Protein AF-A0A5T0SGT0-F1 (afdb_monomer)

Mean predicted aligned error: 4.76 Å

Nearest PDB structures (foldseek):
  5nxk-assembly2_B  TM=2.686E-01  e=5.877E+00  Limosilactobacillus reuteri subsp. suis

Structure (mmCIF, N/CA/C/O backbone):
data_AF-A0A5T0SGT0-F1
#
_entry.id   AF-A0A5T0SGT0-F1
#
loop_
_atom_site.group_PDB
_atom_site.id
_atom_site.type_symbol
_atom_site.label_atom_id
_atom_site.label_alt_id
_atom_site.label_comp_id
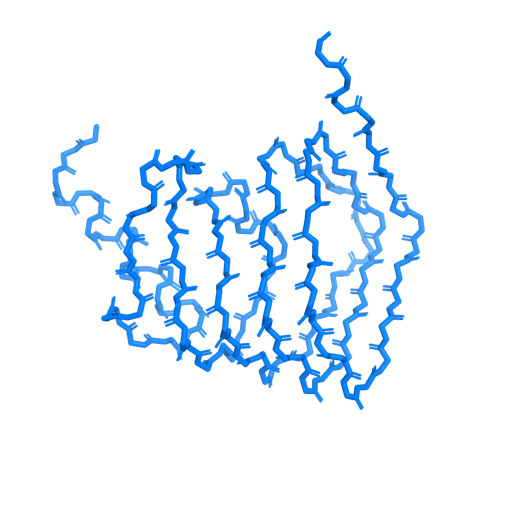_atom_site.label_asym_id
_atom_site.label_entity_id
_atom_site.label_seq_id
_atom_site.pdbx_PDB_ins_code
_atom_site.Cartn_x
_atom_site.Cartn_y
_atom_site.Cartn_z
_atom_site.occupancy
_atom_site.B_iso_or_equiv
_atom_site.auth_seq_id
_atom_site.auth_comp_id
_atom_site.auth_asym_id
_atom_site.auth_atom_id
_atom_site.pdbx_PDB_model_num
ATOM 1 N N . MET A 1 1 ? 15.765 -4.487 19.679 1.00 52.91 1 MET A N 1
ATOM 2 C CA . MET A 1 1 ? 14.901 -3.294 19.800 1.00 52.91 1 MET A CA 1
ATOM 3 C C . MET A 1 1 ? 14.180 -3.381 21.127 1.00 52.91 1 MET A C 1
ATOM 5 O O . MET A 1 1 ? 13.681 -4.451 21.449 1.00 52.91 1 MET A O 1
ATOM 9 N N . THR A 1 2 ? 14.197 -2.313 21.916 1.00 55.53 2 THR A N 1
ATOM 10 C CA . THR A 1 2 ? 13.425 -2.232 23.166 1.00 55.53 2 THR A CA 1
ATOM 11 C C . THR A 1 2 ? 11.953 -1.928 22.857 1.00 55.53 2 THR A C 1
ATOM 13 O O . THR A 1 2 ? 11.647 -1.401 21.787 1.00 55.53 2 THR A O 1
ATOM 16 N N . ASN A 1 3 ? 11.033 -2.230 23.780 1.00 63.59 3 ASN A N 1
ATOM 17 C CA . ASN A 1 3 ? 9.594 -1.971 23.587 1.00 63.59 3 ASN A CA 1
ATOM 18 C C . ASN A 1 3 ? 9.287 -0.490 23.290 1.00 63.59 3 ASN A C 1
ATOM 20 O O . ASN A 1 3 ? 8.391 -0.193 22.507 1.00 63.59 3 ASN A O 1
ATOM 24 N N . THR A 1 4 ? 10.070 0.438 23.844 1.00 66.56 4 THR A N 1
ATOM 25 C CA . THR A 1 4 ? 9.947 1.882 23.586 1.00 66.56 4 THR A CA 1
ATOM 26 C C . THR A 1 4 ? 10.247 2.238 22.127 1.00 66.56 4 THR A C 1
ATOM 28 O O . THR A 1 4 ? 9.457 2.924 21.492 1.00 66.56 4 THR A O 1
ATOM 31 N N . GLN A 1 5 ? 11.317 1.680 21.547 1.00 69.44 5 GLN A N 1
ATOM 32 C CA . GLN A 1 5 ? 11.704 1.942 20.151 1.00 69.44 5 GLN A CA 1
ATOM 33 C C . GLN A 1 5 ? 10.665 1.439 19.137 1.00 69.44 5 GLN A C 1
ATOM 35 O O . GLN A 1 5 ? 10.536 1.993 18.048 1.00 69.44 5 GLN A O 1
ATOM 40 N N . ILE A 1 6 ? 9.938 0.370 19.475 1.00 73.94 6 ILE A N 1
ATOM 41 C CA . ILE A 1 6 ? 8.864 -0.172 18.632 1.00 73.94 6 ILE A CA 1
ATOM 42 C C . ILE A 1 6 ? 7.651 0.764 18.657 1.00 73.94 6 ILE A C 1
ATOM 44 O O . ILE A 1 6 ? 7.071 1.037 17.607 1.00 73.94 6 ILE A O 1
ATOM 48 N N . ASN A 1 7 ? 7.303 1.293 19.831 1.00 80.38 7 ASN A N 1
ATOM 49 C CA . ASN A 1 7 ? 6.185 2.221 19.981 1.00 80.38 7 ASN A CA 1
ATOM 50 C C . ASN A 1 7 ? 6.431 3.546 19.245 1.00 80.38 7 ASN A C 1
ATOM 52 O O . ASN A 1 7 ? 5.521 4.038 18.580 1.00 80.38 7 ASN A O 1
ATOM 56 N N . ASP A 1 8 ? 7.658 4.072 19.286 1.00 85.25 8 ASP A N 1
ATOM 57 C CA . ASP A 1 8 ? 8.017 5.306 18.576 1.00 85.25 8 ASP A CA 1
ATOM 58 C C . ASP A 1 8 ? 7.901 5.138 17.053 1.00 85.25 8 ASP A C 1
ATOM 60 O O . ASP A 1 8 ? 7.305 5.975 16.378 1.00 85.25 8 ASP A O 1
ATOM 64 N N . LYS A 1 9 ? 8.368 4.003 16.513 1.00 86.62 9 LYS A N 1
ATOM 65 C CA . LYS A 1 9 ? 8.229 3.678 15.083 1.00 86.62 9 LYS A CA 1
ATOM 66 C C . LYS A 1 9 ? 6.779 3.491 14.645 1.00 86.62 9 LYS A C 1
ATOM 68 O O . LYS A 1 9 ? 6.415 3.879 13.539 1.00 86.62 9 LYS A O 1
ATOM 73 N N . ILE A 1 10 ? 5.943 2.887 15.490 1.00 88.69 10 ILE A N 1
ATOM 74 C CA . ILE A 1 10 ? 4.507 2.746 15.208 1.00 88.69 10 ILE A CA 1
ATOM 75 C C . ILE A 1 10 ? 3.835 4.119 15.177 1.00 88.69 10 ILE A C 1
ATOM 77 O O . ILE A 1 10 ? 3.005 4.367 14.303 1.00 88.69 10 ILE A O 1
ATOM 81 N N . LEU A 1 11 ? 4.198 5.013 16.098 1.00 91.81 11 LEU A N 1
ATOM 82 C CA . LEU A 1 11 ? 3.666 6.370 16.133 1.00 91.81 11 LEU A CA 1
ATOM 83 C C . LEU A 1 11 ? 4.103 7.177 14.903 1.00 91.81 11 LEU A C 1
ATOM 85 O O . LEU A 1 11 ? 3.273 7.838 14.283 1.00 91.81 11 LEU A O 1
ATOM 89 N N . 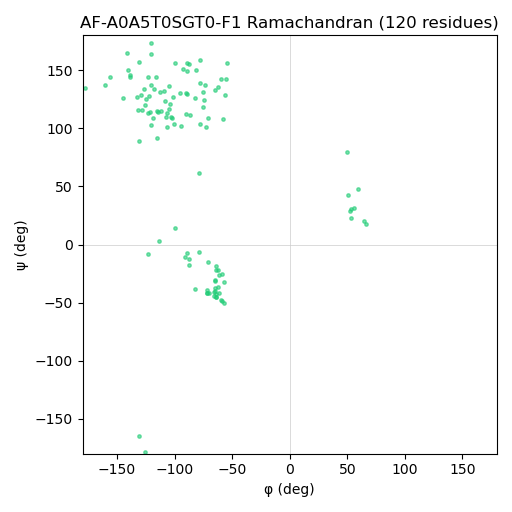GLU A 1 12 ? 5.377 7.086 14.520 1.00 93.06 12 GLU A N 1
ATOM 90 C CA . GLU A 1 12 ? 5.915 7.697 13.300 1.00 93.06 12 GLU A CA 1
ATOM 91 C C . GLU A 1 12 ? 5.163 7.216 12.052 1.00 93.06 12 GLU A C 1
ATOM 93 O O . GLU A 1 12 ? 4.657 8.032 11.278 1.00 93.06 12 GLU A O 1
ATOM 98 N N . LEU A 1 13 ? 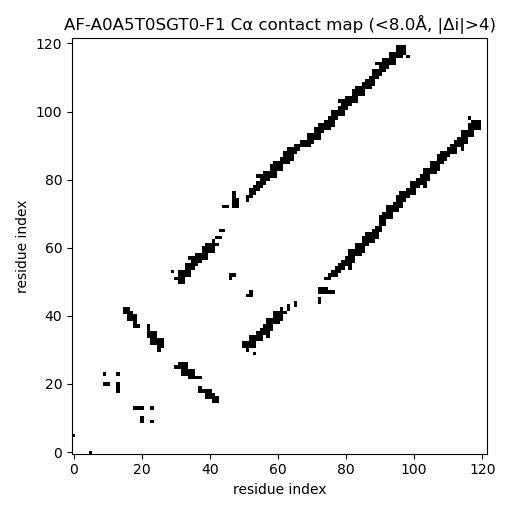5.003 5.898 11.903 1.00 95.06 13 LEU A N 1
ATOM 99 C CA . LEU A 1 13 ? 4.255 5.292 10.804 1.00 95.06 13 LEU A CA 1
ATOM 100 C C . LEU A 1 13 ? 2.790 5.751 10.786 1.00 95.06 13 LEU A C 1
ATOM 102 O O . LEU A 1 13 ? 2.274 6.134 9.735 1.00 95.06 13 LEU A O 1
ATOM 106 N N . ALA A 1 14 ? 2.109 5.727 11.935 1.00 94.88 14 ALA A N 1
ATOM 107 C CA . ALA A 1 14 ? 0.713 6.143 12.039 1.00 94.88 14 ALA A CA 1
ATOM 108 C C . ALA A 1 14 ? 0.539 7.621 11.659 1.00 94.88 14 ALA A C 1
ATOM 110 O O . ALA A 1 14 ? -0.375 7.962 10.904 1.00 94.88 14 ALA A O 1
ATOM 111 N N . ASN A 1 15 ? 1.459 8.481 12.100 1.00 95.69 15 ASN A N 1
ATOM 112 C CA . ASN A 1 15 ? 1.485 9.894 11.737 1.00 95.69 15 ASN A CA 1
ATOM 113 C C . ASN A 1 15 ? 1.731 10.093 10.237 1.00 95.69 15 ASN A C 1
ATOM 115 O O . ASN A 1 15 ? 1.010 10.869 9.606 1.00 95.69 15 ASN A O 1
ATOM 119 N N . TYR A 1 16 ? 2.690 9.368 9.649 1.00 96.06 16 TYR A N 1
ATOM 120 C CA . TYR A 1 16 ? 2.966 9.432 8.212 1.00 96.06 16 TYR A CA 1
ATOM 121 C C . TYR A 1 16 ? 1.735 9.043 7.390 1.00 96.06 16 TYR A C 1
ATOM 123 O O . TYR A 1 16 ? 1.349 9.786 6.489 1.00 96.06 16 TYR A O 1
ATOM 131 N N . LEU A 1 17 ? 1.098 7.915 7.730 1.00 96.81 17 LEU A N 1
ATOM 132 C CA . LEU A 1 17 ? -0.112 7.403 7.071 1.00 96.81 17 LEU A CA 1
ATOM 133 C C . LEU A 1 17 ? -1.366 8.248 7.376 1.00 96.81 17 LEU A C 1
ATOM 135 O O . LEU A 1 17 ? -2.379 8.129 6.676 1.00 96.81 17 LEU A O 1
ATOM 139 N N . LYS A 1 18 ? -1.290 9.111 8.401 1.00 96.50 18 LYS A N 1
ATOM 140 C CA . LYS A 1 18 ? -2.375 9.926 8.974 1.00 96.50 18 LYS A CA 1
ATOM 141 C C . LYS A 1 18 ? -3.543 9.080 9.493 1.00 96.50 18 LYS A C 1
ATOM 143 O O . LYS A 1 18 ? -4.706 9.365 9.194 1.00 96.50 18 LYS A O 1
ATOM 148 N N . ILE A 1 19 ? -3.219 8.045 10.263 1.00 95.62 19 ILE A N 1
ATOM 149 C CA . ILE A 1 19 ? -4.169 7.089 10.843 1.00 95.62 19 ILE A CA 1
ATOM 150 C C . ILE A 1 19 ? -4.091 7.064 12.368 1.00 95.62 19 ILE A C 1
ATOM 152 O O . ILE A 1 19 ? -3.119 7.509 12.970 1.00 95.62 19 ILE A O 1
ATOM 156 N N . ASP A 1 20 ? -5.122 6.499 12.989 1.00 90.19 20 ASP A N 1
ATOM 157 C CA . ASP A 1 20 ? -5.129 6.192 14.417 1.00 90.19 20 ASP A CA 1
ATOM 158 C C . ASP A 1 20 ? -4.227 4.974 14.698 1.00 90.19 20 ASP A C 1
ATOM 160 O O . ASP A 1 20 ? -4.265 3.980 13.964 1.00 90.19 20 ASP A O 1
ATOM 164 N N . ASN A 1 21 ? -3.424 5.033 15.764 1.00 86.75 21 ASN A N 1
ATOM 165 C CA . ASN A 1 21 ? -2.516 3.950 16.144 1.00 86.75 21 ASN A CA 1
ATOM 166 C C . ASN A 1 21 ? -3.259 2.644 16.484 1.00 86.75 21 ASN A C 1
ATOM 168 O O . ASN A 1 21 ? -2.682 1.569 16.338 1.00 86.75 21 ASN A O 1
ATOM 172 N N . LYS A 1 22 ? -4.550 2.705 16.839 1.00 90.12 22 LYS A N 1
ATOM 173 C CA . LYS A 1 22 ? -5.385 1.516 17.082 1.00 90.12 22 LYS A CA 1
ATOM 174 C C . LYS A 1 22 ? -5.596 0.652 15.838 1.00 90.12 22 LYS A C 1
ATOM 176 O O . LYS A 1 22 ? -5.998 -0.502 15.953 1.00 90.12 22 LYS A O 1
ATOM 181 N N . CYS A 1 23 ? -5.356 1.205 14.648 1.00 93.31 23 CYS A N 1
ATOM 182 C CA . CYS A 1 23 ? -5.409 0.460 13.393 1.00 93.31 23 CYS A CA 1
ATOM 183 C C . CYS A 1 23 ? -4.144 -0.373 13.143 1.00 93.31 23 CYS A C 1
ATOM 185 O O . CYS A 1 23 ? -4.108 -1.123 12.166 1.00 93.31 23 CYS A O 1
ATOM 187 N N . VAL A 1 24 ? -3.116 -0.225 13.984 1.00 94.44 24 VAL A N 1
ATOM 188 C CA . VAL A 1 24 ? -1.811 -0.868 13.843 1.00 94.44 24 VAL A CA 1
ATOM 189 C C . VAL A 1 24 ? -1.719 -2.064 14.787 1.00 94.44 24 VAL A C 1
ATOM 191 O O . VAL A 1 24 ? -1.930 -1.942 15.990 1.00 94.44 24 VAL A O 1
ATOM 194 N N . ALA A 1 25 ? -1.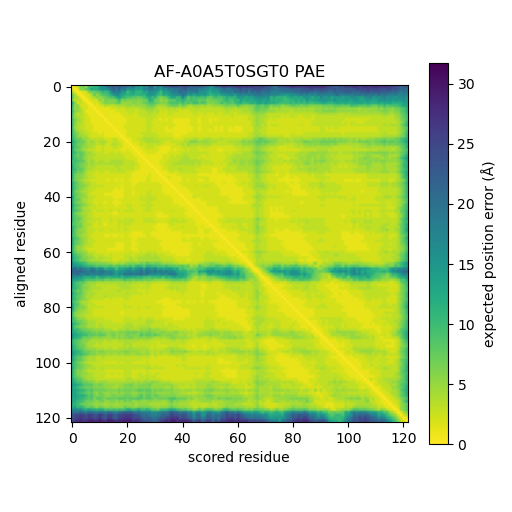367 -3.229 14.254 1.00 92.06 25 ALA A N 1
ATOM 195 C CA . ALA A 1 25 ? -1.139 -4.446 15.029 1.00 92.06 25 ALA A CA 1
ATOM 196 C C . ALA A 1 25 ? 0.043 -5.237 14.460 1.00 92.06 25 ALA A C 1
ATOM 198 O O . ALA A 1 25 ? 0.463 -5.017 13.329 1.00 92.06 25 ALA A O 1
ATOM 199 N N . HIS A 1 26 ? 0.577 -6.196 15.214 1.00 91.69 26 HIS A N 1
ATOM 200 C CA . HIS A 1 26 ? 1.545 -7.145 14.666 1.00 91.69 26 HIS A CA 1
ATOM 201 C C . HIS A 1 26 ? 0.827 -8.373 14.093 1.00 91.69 26 HIS A C 1
ATOM 203 O O . HIS A 1 26 ? 0.021 -9.000 14.781 1.00 91.69 26 HIS A O 1
ATOM 209 N N . ASN A 1 27 ? 1.142 -8.752 12.853 1.00 90.75 27 ASN A N 1
ATOM 210 C CA . ASN A 1 27 ? 0.698 -10.011 12.263 1.00 90.75 27 ASN A CA 1
ATOM 211 C C . ASN A 1 27 ? 1.837 -11.031 12.333 1.00 90.75 27 ASN A C 1
ATOM 213 O O . ASN A 1 27 ? 2.778 -10.981 11.541 1.00 90.75 27 ASN A O 1
ATOM 217 N N . ALA A 1 28 ? 1.723 -11.974 13.270 1.00 89.94 28 ALA A N 1
ATOM 218 C CA . ALA A 1 28 ? 2.742 -12.993 13.511 1.00 89.94 28 ALA A CA 1
ATOM 219 C C . ALA A 1 28 ? 2.929 -13.961 12.330 1.00 89.94 28 ALA A C 1
ATOM 221 O O . ALA A 1 28 ? 4.038 -14.432 12.094 1.00 89.94 28 ALA A O 1
ATOM 222 N N . ARG A 1 29 ? 1.867 -14.240 11.558 1.00 90.06 29 ARG A N 1
ATOM 223 C CA . ARG A 1 29 ? 1.929 -15.151 10.404 1.00 90.06 29 ARG A CA 1
ATOM 224 C C . ARG A 1 29 ? 2.730 -14.548 9.253 1.00 90.06 29 ARG A C 1
ATOM 226 O O . ARG A 1 29 ? 3.496 -15.256 8.612 1.00 90.06 29 ARG A O 1
ATOM 233 N N . LEU A 1 30 ? 2.532 -13.259 8.989 1.00 89.94 30 LEU A N 1
ATOM 234 C CA . LEU A 1 30 ? 3.246 -12.526 7.939 1.00 89.94 30 LEU A CA 1
ATOM 235 C C . LEU A 1 30 ? 4.553 -11.895 8.436 1.00 89.94 30 LEU A C 1
ATOM 237 O O . LEU A 1 30 ? 5.302 -11.349 7.632 1.00 89.94 30 LEU A O 1
ATOM 241 N N . GLN A 1 31 ? 4.816 -11.951 9.747 1.00 90.81 31 GLN A N 1
ATOM 242 C CA . GLN A 1 31 ? 5.941 -11.284 10.409 1.00 90.81 31 GLN A CA 1
ATOM 243 C C . GLN A 1 31 ? 6.035 -9.791 10.040 1.00 90.81 31 GLN A C 1
ATOM 245 O O . GLN A 1 31 ? 7.114 -9.253 9.789 1.00 90.81 31 GLN A O 1
ATOM 250 N N . SER A 1 32 ? 4.880 -9.121 10.003 1.00 92.69 32 SER A N 1
ATOM 251 C CA . SER A 1 32 ? 4.719 -7.748 9.506 1.00 92.69 32 SER A CA 1
ATOM 252 C C . SER A 1 32 ? 3.941 -6.877 10.492 1.00 92.69 32 SER A C 1
ATOM 254 O O . SER A 1 32 ? 3.119 -7.393 11.255 1.00 92.69 32 SER A O 1
ATOM 256 N N . ILE A 1 33 ? 4.110 -5.559 10.421 1.00 95.00 33 ILE A N 1
ATOM 257 C CA . ILE A 1 33 ? 3.158 -4.606 10.997 1.00 95.00 33 ILE A CA 1
ATOM 258 C C . ILE A 1 33 ? 1.930 -4.558 10.082 1.00 95.00 33 ILE A C 1
ATOM 260 O O . ILE A 1 33 ? 2.021 -4.213 8.907 1.00 95.00 33 ILE A O 1
ATOM 264 N N . GLN A 1 34 ? 0.778 -4.928 10.623 1.00 96.31 34 GLN A N 1
ATOM 265 C CA . GLN A 1 34 ? -0.499 -4.918 9.934 1.00 96.31 34 GLN A CA 1
ATOM 266 C C . GLN A 1 34 ? -1.263 -3.632 10.228 1.00 96.31 34 GLN A C 1
ATOM 268 O O . GLN A 1 34 ? -1.493 -3.287 11.385 1.00 96.31 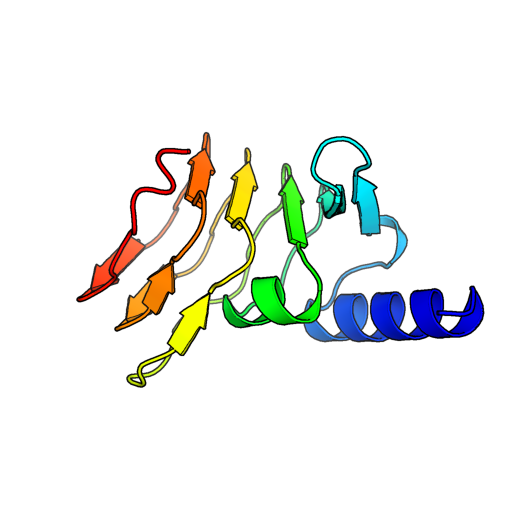34 GLN A O 1
ATOM 273 N N . ILE A 1 35 ? -1.736 -2.988 9.168 1.00 98.06 35 ILE A N 1
ATOM 274 C CA . ILE A 1 35 ? -2.705 -1.900 9.216 1.00 98.06 35 ILE A CA 1
ATOM 275 C C . ILE A 1 35 ? -4.059 -2.463 8.792 1.00 98.06 35 ILE A C 1
ATOM 277 O O . ILE A 1 35 ? -4.178 -2.994 7.687 1.00 98.06 35 ILE A O 1
ATOM 281 N N . ASN A 1 36 ? -5.073 -2.378 9.654 1.00 97.69 36 ASN A N 1
ATOM 282 C CA . ASN A 1 36 ? -6.397 -2.938 9.370 1.00 97.69 36 ASN A CA 1
ATOM 283 C C . ASN A 1 36 ? -7.521 -1.911 9.540 1.00 97.69 36 ASN A C 1
ATOM 285 O O . ASN A 1 36 ? -7.575 -1.207 10.549 1.00 97.69 36 ASN A O 1
ATOM 289 N N . GLY A 1 37 ? -8.439 -1.857 8.570 1.00 97.62 37 GLY A N 1
ATOM 290 C CA . GLY A 1 37 ? -9.649 -1.027 8.643 1.00 97.62 37 GLY A CA 1
ATOM 291 C C . GLY A 1 37 ? -9.388 0.483 8.672 1.00 97.62 37 GLY A C 1
ATOM 292 O O . GLY A 1 37 ? -10.232 1.243 9.142 1.00 97.62 37 GLY A O 1
ATOM 293 N N . ALA A 1 38 ? -8.212 0.927 8.224 1.00 97.94 38 ALA A N 1
ATOM 294 C CA . ALA A 1 38 ? -7.799 2.323 8.308 1.00 97.94 38 ALA A CA 1
ATOM 295 C C . ALA A 1 38 ? -8.155 3.116 7.045 1.00 97.94 38 ALA A C 1
ATOM 297 O O . ALA A 1 38 ? -8.146 2.586 5.931 1.00 97.94 38 ALA A O 1
ATOM 298 N N . VAL A 1 39 ? -8.389 4.419 7.214 1.00 98.06 39 VAL A N 1
ATOM 299 C CA . VAL A 1 39 ? -8.468 5.373 6.102 1.00 98.06 39 VAL A CA 1
ATOM 300 C C . VAL A 1 39 ? -7.094 6.016 5.914 1.00 98.06 39 VAL A C 1
ATOM 302 O O . VAL A 1 39 ? -6.720 6.906 6.673 1.00 98.06 39 VAL A O 1
ATOM 305 N N . ILE A 1 40 ? -6.345 5.556 4.914 1.00 97.94 40 ILE A N 1
ATOM 306 C CA . ILE A 1 40 ? -4.982 6.003 4.613 1.00 97.94 40 ILE A CA 1
ATOM 307 C C . ILE A 1 40 ? -5.041 7.293 3.797 1.00 97.94 40 ILE A C 1
ATOM 309 O O . ILE A 1 40 ? -5.687 7.328 2.750 1.00 97.94 40 ILE A O 1
ATOM 313 N N . LYS A 1 41 ? -4.366 8.354 4.252 1.00 96.69 41 LYS A N 1
ATOM 314 C CA . LYS A 1 41 ? -4.355 9.658 3.553 1.00 96.69 41 LYS A CA 1
ATOM 315 C C . LYS A 1 41 ? -2.985 10.042 2.996 1.00 96.69 41 LYS A C 1
ATOM 317 O O . LYS A 1 41 ? -2.830 11.150 2.487 1.00 96.69 41 LYS A O 1
ATOM 322 N N . ASN A 1 42 ? -1.996 9.171 3.143 1.00 96.44 42 ASN A N 1
ATOM 323 C CA . ASN A 1 42 ? -0.664 9.319 2.578 1.00 96.44 42 ASN A CA 1
ATOM 324 C C . ASN A 1 42 ? 0.004 7.940 2.540 1.00 96.44 42 ASN A C 1
ATOM 326 O O . ASN A 1 42 ? -0.132 7.177 3.497 1.00 96.44 42 ASN A O 1
ATOM 330 N N . PHE A 1 43 ? 0.688 7.603 1.451 1.00 95.56 43 PHE A N 1
ATOM 331 C CA . PHE A 1 43 ? 1.272 6.279 1.261 1.00 95.56 43 PHE A CA 1
ATOM 332 C C . PHE A 1 43 ? 2.439 6.321 0.273 1.00 95.56 43 PHE A C 1
ATOM 334 O O . PHE A 1 43 ? 2.377 7.024 -0.732 1.00 95.56 43 PHE A O 1
ATOM 341 N N . SER A 1 44 ? 3.459 5.505 0.541 1.00 92.50 44 SER A N 1
ATOM 342 C CA . SER A 1 44 ? 4.526 5.179 -0.402 1.00 92.50 44 SER A CA 1
ATOM 343 C C . SER A 1 44 ? 4.857 3.694 -0.308 1.00 92.50 44 SER A C 1
ATOM 345 O O . SER A 1 44 ? 4.873 3.112 0.780 1.00 92.50 44 SER A O 1
ATOM 347 N N . PHE A 1 45 ? 5.188 3.087 -1.444 1.00 91.31 45 PHE A N 1
ATOM 348 C CA . PHE A 1 45 ? 5.646 1.703 -1.498 1.00 91.31 45 PHE A CA 1
ATOM 349 C C . PHE A 1 45 ? 6.980 1.485 -0.756 1.00 91.31 45 PHE A C 1
ATOM 351 O O . PHE A 1 45 ? 7.249 0.376 -0.294 1.00 91.31 45 PHE A O 1
ATOM 358 N N . LYS A 1 46 ? 7.796 2.529 -0.550 1.00 91.69 46 LYS A N 1
ATOM 359 C CA . LYS A 1 46 ? 9.063 2.435 0.206 1.00 91.69 46 LYS A CA 1
ATOM 360 C C . LYS A 1 46 ? 8.866 1.999 1.659 1.00 91.69 46 LYS A C 1
ATOM 362 O O . LYS A 1 46 ? 9.734 1.333 2.226 1.00 91.69 46 LYS A O 1
ATOM 367 N N . LEU A 1 47 ? 7.688 2.268 2.226 1.00 94.00 47 LEU A N 1
ATOM 368 C CA . LEU A 1 47 ? 7.345 1.883 3.594 1.00 94.00 47 LEU A CA 1
ATOM 369 C C . LEU A 1 47 ? 7.418 0.367 3.831 1.00 94.00 47 LEU A C 1
ATOM 371 O O . LEU A 1 47 ? 7.654 -0.065 4.960 1.00 94.00 47 LEU A O 1
ATOM 375 N N . PHE A 1 48 ? 7.251 -0.462 2.791 1.00 93.81 48 PHE A N 1
ATOM 376 C CA . PHE A 1 48 ? 7.400 -1.912 2.935 1.00 93.81 48 PHE A CA 1
ATOM 377 C C . PHE A 1 48 ? 8.820 -2.305 3.352 1.00 93.81 48 PHE A C 1
ATOM 379 O O . PHE A 1 48 ? 8.975 -3.204 4.179 1.00 93.81 48 PHE A O 1
ATOM 386 N N . ASN A 1 49 ? 9.852 -1.614 2.862 1.00 92.12 49 ASN A N 1
ATOM 387 C CA . ASN A 1 49 ? 11.235 -1.862 3.277 1.00 92.12 49 ASN A CA 1
ATOM 388 C C . ASN A 1 49 ? 11.509 -1.378 4.701 1.00 92.12 49 ASN A C 1
ATOM 390 O O . ASN A 1 49 ? 12.158 -2.079 5.474 1.00 92.12 49 ASN A O 1
ATOM 394 N N . GLU A 1 50 ? 10.989 -0.203 5.046 1.00 91.81 50 GLU A N 1
ATOM 395 C CA . GLU A 1 50 ? 11.252 0.449 6.330 1.00 91.81 50 GLU A CA 1
ATOM 396 C C . GLU A 1 50 ? 10.560 -0.256 7.504 1.00 91.81 50 GLU A C 1
ATOM 398 O O . GLU A 1 50 ? 11.147 -0.399 8.581 1.00 91.81 50 GLU A O 1
ATOM 403 N N . TYR A 1 51 ? 9.328 -0.730 7.288 1.00 92.12 51 TYR A N 1
ATOM 404 C CA . TYR A 1 51 ? 8.453 -1.179 8.373 1.00 92.12 51 TYR A CA 1
ATOM 405 C C . TYR A 1 51 ? 7.955 -2.622 8.255 1.00 92.12 51 TYR A C 1
ATOM 407 O O . TYR A 1 51 ? 7.353 -3.103 9.212 1.00 92.12 51 TYR A O 1
ATOM 415 N N . LYS A 1 52 ? 8.195 -3.324 7.133 1.00 93.25 52 LYS A N 1
ATOM 416 C CA . LYS A 1 52 ? 7.595 -4.643 6.834 1.00 93.25 52 LYS A CA 1
ATOM 417 C C . LYS A 1 52 ? 6.081 -4.614 7.045 1.00 93.25 52 LYS A C 1
ATOM 419 O O . LYS A 1 52 ? 5.585 -5.041 8.085 1.00 93.25 52 LYS A O 1
ATOM 424 N N . LEU A 1 53 ? 5.350 -4.076 6.074 1.00 96.00 53 LEU A N 1
ATOM 425 C CA . LEU A 1 53 ? 3.926 -3.776 6.230 1.00 96.00 53 LEU A CA 1
ATOM 426 C C . LEU A 1 53 ? 3.000 -4.819 5.609 1.00 96.00 53 LEU A C 1
ATOM 428 O O . LEU A 1 53 ? 3.343 -5.499 4.644 1.00 96.00 53 LEU A O 1
ATOM 432 N N . SER A 1 54 ? 1.779 -4.871 6.128 1.00 97.19 54 SER A N 1
ATOM 433 C CA . SER A 1 54 ? 0.626 -5.445 5.444 1.00 97.19 54 SER A CA 1
ATOM 434 C C . SER A 1 54 ? -0.618 -4.584 5.664 1.00 97.19 54 SER A C 1
ATOM 436 O O . SER A 1 54 ? -0.790 -3.984 6.723 1.00 97.19 54 SER A O 1
ATOM 438 N N . PHE A 1 55 ? -1.492 -4.502 4.662 1.00 98.38 55 PHE A N 1
ATOM 439 C CA . PHE A 1 55 ? -2.713 -3.696 4.702 1.00 98.38 55 PHE A CA 1
ATOM 440 C C . PHE A 1 55 ? -3.938 -4.577 4.471 1.00 98.38 55 PHE A C 1
ATOM 442 O O . PHE A 1 55 ? -3.989 -5.306 3.483 1.00 98.38 55 PHE A O 1
ATOM 449 N N . PHE A 1 56 ? -4.929 -4.489 5.359 1.00 98.19 56 PHE A N 1
ATOM 450 C CA . PHE A 1 56 ? -6.164 -5.269 5.295 1.00 98.19 56 PHE A CA 1
ATOM 451 C C . PHE A 1 56 ? -7.388 -4.365 5.416 1.00 98.19 56 PHE A C 1
ATOM 453 O O . PHE A 1 56 ? -7.497 -3.581 6.355 1.00 98.19 56 PHE A O 1
ATOM 460 N N . ASN A 1 57 ? -8.338 -4.492 4.490 1.00 98.25 57 ASN A N 1
ATOM 461 C CA . ASN A 1 57 ? -9.619 -3.774 4.535 1.00 98.25 57 ASN A CA 1
ATOM 462 C C . ASN A 1 57 ? -9.468 -2.246 4.698 1.00 98.25 57 ASN A C 1
ATOM 464 O O . ASN A 1 57 ? -10.296 -1.591 5.331 1.00 98.25 57 ASN A O 1
ATOM 468 N N . CYS A 1 58 ? -8.380 -1.675 4.177 1.00 98.50 58 CYS A N 1
ATOM 469 C CA . CYS A 1 58 ? -8.093 -0.247 4.273 1.00 98.50 58 CYS A CA 1
ATOM 470 C C . CYS A 1 58 ? -8.695 0.521 3.092 1.00 98.50 58 CYS A C 1
ATOM 472 O O . CYS A 1 58 ? -8.885 -0.022 2.004 1.00 98.50 58 CYS A O 1
ATOM 474 N N . LYS A 1 59 ? -8.933 1.817 3.287 1.00 98.50 59 LYS A N 1
ATOM 475 C CA . LYS A 1 59 ? -9.351 2.747 2.234 1.00 98.50 59 LYS A CA 1
ATOM 476 C C . LYS A 1 59 ? -8.270 3.800 2.012 1.00 98.50 59 LYS A C 1
ATOM 478 O O . LYS A 1 59 ? -8.008 4.598 2.905 1.00 98.50 59 LYS A O 1
ATOM 483 N N . PHE A 1 60 ? -7.658 3.813 0.836 1.00 98.31 60 PHE A N 1
ATOM 484 C CA . PHE A 1 60 ? -6.642 4.781 0.429 1.00 98.31 60 PHE A CA 1
ATOM 485 C C . PHE A 1 60 ? -7.315 5.984 -0.244 1.00 98.31 60 PHE A C 1
ATOM 487 O O . PHE A 1 60 ? -7.885 5.858 -1.325 1.00 98.31 60 PHE A O 1
ATOM 494 N N . LEU A 1 61 ? -7.258 7.142 0.421 1.00 97.44 61 LEU A N 1
ATOM 495 C CA . LEU A 1 61 ? -7.760 8.448 -0.037 1.00 97.44 61 LEU A CA 1
ATOM 496 C C . LEU A 1 61 ? -6.657 9.356 -0.596 1.00 97.44 61 LEU A C 1
ATOM 498 O O . LEU A 1 61 ? -6.846 10.564 -0.712 1.00 97.44 61 LEU A O 1
ATOM 502 N N . CYS A 1 62 ? -5.487 8.799 -0.881 1.00 95.50 62 CYS A N 1
ATOM 503 C CA . CYS A 1 62 ? -4.365 9.524 -1.453 1.00 95.50 62 CYS A CA 1
ATOM 504 C C . CYS A 1 62 ? -4.030 8.980 -2.833 1.00 95.50 62 CYS A C 1
ATOM 506 O O . CYS A 1 62 ? -4.091 7.771 -3.058 1.00 95.50 62 CYS A O 1
A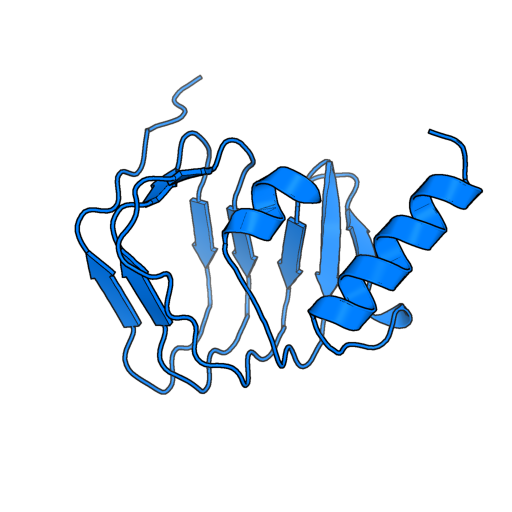TOM 508 N N . GLU A 1 63 ? -3.625 9.879 -3.724 1.00 94.38 63 GLU A N 1
ATOM 509 C CA . GLU A 1 63 ? -2.939 9.490 -4.946 1.00 94.38 63 GLU A CA 1
ATOM 510 C C . GLU A 1 63 ? -1.592 8.857 -4.584 1.00 94.38 63 GLU A C 1
ATOM 512 O O . GLU A 1 63 ? -0.848 9.376 -3.749 1.00 94.38 63 GLU A O 1
ATOM 517 N N . ILE A 1 64 ? -1.300 7.715 -5.198 1.00 92.06 64 ILE A N 1
ATOM 518 C CA . ILE A 1 64 ? 0.001 7.063 -5.120 1.00 92.06 64 ILE A CA 1
ATOM 519 C C . ILE A 1 64 ? 0.692 7.383 -6.435 1.00 92.06 64 ILE A C 1
ATOM 521 O O . ILE A 1 64 ? 0.286 6.880 -7.477 1.00 92.06 64 ILE A O 1
ATOM 525 N N . ASN A 1 65 ? 1.706 8.238 -6.384 1.00 88.19 65 ASN A N 1
ATOM 526 C CA . ASN A 1 65 ? 2.496 8.620 -7.547 1.00 88.19 65 ASN A CA 1
ATOM 527 C C . ASN A 1 65 ? 3.976 8.486 -7.193 1.00 88.19 65 ASN A C 1
ATOM 529 O O . ASN A 1 65 ? 4.598 9.407 -6.661 1.00 88.19 65 ASN A O 1
ATOM 533 N N . GLU A 1 66 ? 4.516 7.292 -7.417 1.00 83.44 66 GLU A N 1
ATOM 534 C CA . GLU A 1 66 ? 5.933 7.031 -7.184 1.00 83.44 66 GLU A CA 1
ATOM 535 C C . GLU A 1 66 ? 6.728 7.622 -8.348 1.00 83.44 66 GLU A C 1
ATOM 537 O O . GLU A 1 66 ? 6.718 7.087 -9.456 1.00 83.44 66 GLU A O 1
ATOM 542 N N . ALA A 1 67 ? 7.370 8.764 -8.095 1.00 70.31 67 ALA A N 1
ATOM 543 C CA . ALA A 1 67 ? 8.100 9.528 -9.099 1.00 70.31 67 ALA A CA 1
ATOM 544 C C . ALA A 1 67 ? 9.169 8.683 -9.831 1.00 70.31 67 ALA A C 1
ATOM 546 O O . ALA A 1 67 ? 9.689 7.718 -9.266 1.00 70.31 67 ALA A O 1
ATOM 547 N N . PRO A 1 68 ? 9.569 9.074 -11.057 1.00 56.78 68 PRO A N 1
ATOM 548 C CA . PRO A 1 68 ? 10.582 8.363 -11.829 1.00 56.78 68 PRO A CA 1
ATOM 549 C C . PRO A 1 68 ? 11.917 8.271 -11.075 1.00 56.78 68 PRO A C 1
ATOM 551 O O . PRO A 1 68 ? 12.643 9.249 -10.917 1.00 56.78 68 PRO A O 1
ATOM 554 N N . GLY A 1 69 ? 12.239 7.070 -10.607 1.00 64.88 69 GLY A N 1
ATOM 555 C CA . GLY A 1 69 ? 13.495 6.722 -9.957 1.00 64.88 69 GLY A CA 1
ATOM 556 C C . GLY A 1 69 ? 13.477 5.236 -9.629 1.00 64.88 69 GLY A C 1
ATOM 557 O O . GLY A 1 69 ? 12.464 4.723 -9.166 1.00 64.88 69 GLY A O 1
ATOM 558 N N . PHE A 1 70 ? 14.566 4.525 -9.910 1.00 76.88 70 PHE A N 1
ATOM 559 C CA . PHE A 1 70 ? 14.622 3.093 -9.634 1.00 76.88 70 PHE A CA 1
ATOM 560 C C . PHE A 1 70 ? 14.776 2.852 -8.132 1.00 76.88 70 PHE A C 1
ATOM 562 O O . PHE A 1 70 ? 15.729 3.340 -7.520 1.00 76.88 70 PHE A O 1
ATOM 569 N N . PHE A 1 71 ? 13.867 2.080 -7.540 1.00 86.94 71 PHE A N 1
ATOM 570 C CA . PHE A 1 71 ? 14.052 1.560 -6.189 1.00 86.94 71 PHE A CA 1
ATOM 571 C C . PHE A 1 71 ? 13.552 0.122 -6.065 1.00 86.94 71 PHE A C 1
ATOM 573 O O . PHE A 1 71 ? 12.643 -0.322 -6.768 1.00 86.94 71 PHE A O 1
ATOM 580 N N . GLU A 1 72 ? 14.189 -0.621 -5.163 1.00 91.38 72 GLU A N 1
ATOM 581 C CA . GLU A 1 72 ? 13.926 -2.041 -4.946 1.00 91.38 72 GLU A CA 1
ATOM 582 C C . GLU A 1 72 ? 13.135 -2.233 -3.652 1.00 91.38 72 GLU A C 1
ATOM 584 O O . GLU A 1 72 ? 13.444 -1.614 -2.634 1.00 91.38 72 GLU A O 1
ATOM 589 N N . ILE A 1 73 ? 12.123 -3.098 -3.680 1.00 92.19 73 ILE A N 1
ATOM 590 C CA . ILE A 1 73 ? 11.368 -3.523 -2.501 1.00 92.19 73 ILE A CA 1
ATOM 591 C C . ILE A 1 73 ? 11.765 -4.960 -2.188 1.00 92.19 73 ILE A C 1
ATOM 593 O O . ILE A 1 73 ? 11.454 -5.885 -2.939 1.00 92.19 73 ILE A O 1
ATOM 597 N N . GLU A 1 74 ? 12.483 -5.116 -1.082 1.00 93.25 74 GLU A N 1
ATOM 598 C CA . GLU A 1 74 ? 13.017 -6.385 -0.589 1.00 93.25 74 GLU A CA 1
ATOM 599 C C . GLU A 1 74 ? 11.964 -7.166 0.193 1.00 93.25 74 GLU A C 1
ATOM 601 O O . GLU A 1 74 ? 11.890 -8.391 0.114 1.00 93.25 74 GLU A O 1
ATOM 606 N N . ASN A 1 75 ? 11.140 -6.458 0.966 1.00 93.31 75 ASN A N 1
ATOM 607 C CA . ASN A 1 75 ? 10.140 -7.095 1.810 1.00 93.31 75 ASN A CA 1
ATOM 608 C C . ASN A 1 75 ? 8.881 -7.467 1.011 1.00 93.31 75 ASN A C 1
ATOM 610 O O . ASN A 1 75 ? 8.519 -6.765 0.065 1.00 93.31 75 ASN A O 1
ATOM 614 N N . PRO A 1 76 ? 8.165 -8.529 1.416 1.00 92.31 76 PRO A N 1
ATOM 615 C CA . PRO A 1 76 ? 6.881 -8.863 0.818 1.00 92.31 76 PRO A CA 1
ATOM 616 C C . PRO A 1 76 ? 5.880 -7.704 0.882 1.00 92.31 76 PRO A C 1
ATOM 618 O O . PRO A 1 76 ? 5.786 -6.998 1.890 1.00 92.31 76 PRO A O 1
ATOM 621 N N . VAL A 1 77 ? 5.084 -7.563 -0.174 1.00 93.75 77 VAL A N 1
ATOM 622 C CA . VAL A 1 77 ? 3.989 -6.595 -0.265 1.00 93.75 77 VAL A CA 1
ATOM 623 C C . VAL A 1 77 ? 2.675 -7.339 -0.093 1.00 93.75 77 VAL A C 1
ATOM 625 O O . VAL A 1 77 ? 2.320 -8.166 -0.928 1.00 93.75 77 VAL A O 1
ATOM 628 N N . TYR A 1 78 ? 1.932 -7.027 0.967 1.00 96.31 78 TYR A N 1
ATOM 629 C CA . TYR A 1 78 ? 0.606 -7.596 1.213 1.00 96.31 78 TYR A CA 1
ATOM 630 C C . TYR A 1 78 ? -0.435 -6.485 1.347 1.00 96.31 78 TYR A C 1
ATOM 632 O O . TYR A 1 78 ? -0.421 -5.720 2.311 1.00 96.31 78 TYR A O 1
ATOM 640 N N . ILE A 1 79 ? -1.356 -6.414 0.389 1.00 97.50 79 ILE A N 1
ATOM 641 C CA . ILE A 1 79 ? -2.503 -5.507 0.382 1.00 97.50 79 ILE A CA 1
ATOM 642 C C . ILE A 1 79 ? -3.745 -6.335 0.044 1.00 97.50 79 ILE A C 1
ATOM 644 O O . ILE A 1 79 ? -3.851 -6.900 -1.044 1.00 97.50 79 ILE A O 1
ATOM 648 N N . TYR A 1 80 ? -4.680 -6.436 0.983 1.00 97.75 80 TYR A N 1
ATOM 649 C CA . TYR A 1 80 ? -5.802 -7.364 0.891 1.00 97.75 80 TYR A CA 1
ATOM 650 C C . TYR A 1 80 ? -7.134 -6.691 1.222 1.00 97.75 80 TYR A C 1
ATOM 652 O O . TYR A 1 80 ? -7.292 -6.097 2.287 1.00 97.75 80 TYR A O 1
ATOM 660 N N . GLY A 1 81 ? -8.122 -6.816 0.334 1.00 98.25 81 GLY A N 1
ATOM 661 C CA . GLY A 1 81 ? -9.469 -6.284 0.583 1.00 98.25 81 GLY A CA 1
ATOM 662 C C . GLY A 1 81 ? -9.533 -4.753 0.652 1.00 98.25 81 GLY A C 1
ATOM 663 O O . GLY A 1 81 ? -10.477 -4.200 1.210 1.00 98.25 81 GLY A O 1
ATOM 664 N N . CYS A 1 82 ? -8.515 -4.051 0.149 1.00 98.56 82 CYS A N 1
ATOM 665 C CA . CYS A 1 82 ? -8.421 -2.597 0.252 1.00 98.56 82 CYS A CA 1
ATOM 666 C C . CYS A 1 82 ? -9.138 -1.885 -0.903 1.00 98.56 82 CYS A C 1
ATOM 668 O O . CYS A 1 82 ? -9.269 -2.415 -2.003 1.00 98.56 82 CYS A O 1
ATOM 670 N N . THR A 1 83 ? -9.563 -0.646 -0.674 1.00 98.56 83 THR A N 1
ATOM 671 C CA . THR A 1 83 ? -10.110 0.233 -1.718 1.00 98.56 83 THR A CA 1
ATOM 672 C C . THR A 1 83 ? -9.174 1.406 -1.967 1.00 98.56 83 THR A C 1
ATOM 674 O O . THR A 1 83 ? -8.774 2.078 -1.020 1.00 98.56 83 THR A O 1
ATOM 677 N N . PHE A 1 84 ? -8.859 1.674 -3.229 1.00 98.38 84 PHE A N 1
ATOM 678 C CA . PHE A 1 84 ? -8.102 2.835 -3.685 1.00 98.38 84 PHE A CA 1
ATOM 679 C C . PHE A 1 84 ? -9.062 3.810 -4.364 1.00 98.38 84 PHE A C 1
ATOM 681 O O . PHE A 1 84 ? -9.655 3.492 -5.397 1.00 98.38 84 PHE A O 1
ATOM 688 N N . GLU A 1 85 ? -9.252 4.976 -3.748 1.00 98.19 85 GLU A N 1
ATOM 689 C CA . GLU A 1 85 ? -10.170 6.010 -4.246 1.00 98.19 85 GLU A CA 1
ATOM 690 C C . GLU A 1 85 ? -9.513 6.969 -5.242 1.00 98.19 85 GLU A C 1
ATOM 692 O O . GLU A 1 85 ? -10.208 7.659 -5.982 1.00 98.19 85 GLU A O 1
ATOM 697 N N . GLU A 1 86 ? -8.183 7.012 -5.265 1.00 97.00 86 GLU A N 1
ATOM 698 C CA . GLU A 1 86 ? -7.385 7.905 -6.103 1.00 97.00 86 GLU A CA 1
ATOM 699 C C . GLU A 1 86 ? -6.459 7.116 -7.036 1.00 97.00 86 GLU A C 1
ATOM 701 O O . GLU A 1 86 ? -6.401 5.884 -6.964 1.00 97.00 86 GLU A O 1
ATOM 706 N N . ASN A 1 87 ? -5.770 7.811 -7.951 1.00 94.81 87 ASN A N 1
ATOM 707 C CA . ASN A 1 87 ? -4.878 7.148 -8.901 1.00 94.81 87 ASN A CA 1
ATOM 708 C C . ASN A 1 87 ? -3.769 6.381 -8.170 1.00 94.81 87 ASN A C 1
ATOM 710 O O . ASN A 1 87 ? -3.206 6.854 -7.180 1.00 94.81 87 ASN A O 1
ATOM 714 N N . VAL A 1 88 ? -3.422 5.217 -8.710 1.00 93.12 88 VAL A N 1
ATOM 715 C CA . VAL A 1 88 ? -2.252 4.445 -8.300 1.00 93.12 88 VAL A CA 1
ATOM 716 C C . VAL A 1 88 ? -1.341 4.316 -9.501 1.00 93.12 88 VAL A C 1
ATOM 718 O O . VAL A 1 88 ? -1.660 3.613 -10.458 1.00 93.12 88 VAL A O 1
ATOM 721 N N . ILE A 1 89 ? -0.220 5.016 -9.446 1.00 91.06 89 ILE A N 1
ATOM 722 C CA . ILE A 1 89 ? 0.747 5.119 -10.523 1.00 91.06 89 ILE A CA 1
ATOM 723 C C . ILE A 1 89 ? 2.123 4.787 -9.954 1.00 91.06 89 ILE A C 1
ATOM 725 O O . ILE A 1 89 ? 2.645 5.462 -9.062 1.00 91.06 89 ILE A O 1
ATOM 729 N N . SER A 1 90 ? 2.689 3.693 -10.447 1.00 88.19 90 SER A N 1
ATOM 730 C CA . SER A 1 90 ? 3.962 3.152 -9.989 1.00 88.19 90 SER A CA 1
ATOM 731 C C . SER A 1 90 ? 4.913 2.995 -11.168 1.00 88.19 90 SER A C 1
ATOM 733 O O . SER A 1 90 ? 4.583 2.314 -12.142 1.00 88.19 90 SER A O 1
ATOM 735 N N . TYR A 1 91 ? 6.101 3.592 -11.056 1.00 88.62 91 TYR A N 1
ATOM 736 C CA . TYR A 1 91 ? 7.147 3.550 -12.074 1.00 88.62 91 TYR A CA 1
ATOM 737 C C . TYR A 1 91 ? 8.425 2.921 -11.525 1.00 88.62 91 TYR A C 1
ATOM 739 O O . TYR A 1 91 ? 8.872 3.283 -10.440 1.00 88.62 91 TYR A O 1
ATOM 747 N N . ASN A 1 92 ? 9.067 2.060 -12.318 1.00 88.75 92 ASN A N 1
ATOM 748 C CA . ASN A 1 92 ? 10.442 1.596 -12.083 1.00 88.75 92 ASN A CA 1
ATOM 749 C C . ASN A 1 92 ? 10.695 0.954 -10.699 1.00 88.75 92 ASN A C 1
ATOM 751 O O . ASN A 1 92 ? 11.811 1.032 -10.176 1.00 88.75 92 ASN A O 1
ATOM 755 N N . ILE A 1 93 ? 9.692 0.299 -10.104 1.00 90.44 93 ILE A N 1
ATOM 756 C CA . ILE A 1 93 ? 9.861 -0.449 -8.855 1.00 90.44 93 ILE A CA 1
ATOM 757 C C . ILE A 1 93 ? 10.241 -1.891 -9.177 1.00 90.44 93 ILE A C 1
ATOM 759 O O . ILE A 1 93 ? 9.573 -2.578 -9.956 1.00 90.44 93 ILE A O 1
ATOM 763 N N . LYS A 1 94 ? 11.299 -2.389 -8.537 1.00 92.00 94 LYS A N 1
ATOM 764 C CA . LYS A 1 94 ? 11.642 -3.814 -8.568 1.00 92.00 94 LYS A CA 1
ATOM 765 C C . LYS A 1 94 ? 11.236 -4.482 -7.264 1.00 92.00 94 LYS A C 1
ATOM 767 O O . LYS A 1 94 ? 11.854 -4.269 -6.226 1.00 92.00 94 LYS A O 1
ATOM 772 N N . PHE A 1 95 ? 10.221 -5.326 -7.332 1.00 91.94 95 PHE A N 1
ATOM 773 C CA . PHE A 1 95 ? 9.768 -6.150 -6.223 1.00 91.94 95 PHE A CA 1
ATOM 774 C C . PHE A 1 95 ? 10.575 -7.450 -6.208 1.00 91.94 95 PHE A C 1
ATOM 776 O O . PHE A 1 95 ? 10.448 -8.269 -7.119 1.00 91.94 95 PHE A O 1
ATOM 783 N N . LYS A 1 96 ? 11.433 -7.631 -5.197 1.00 92.06 96 LYS A N 1
ATOM 784 C CA . LYS A 1 96 ? 12.286 -8.825 -5.060 1.00 92.06 96 LYS A CA 1
ATOM 785 C C . LYS A 1 96 ? 11.622 -9.986 -4.321 1.00 92.06 96 LYS A C 1
ATOM 787 O O . LYS A 1 96 ? 12.146 -11.096 -4.343 1.00 92.06 96 LYS A O 1
ATOM 792 N N . SER A 1 97 ? 10.489 -9.732 -3.676 1.00 90.06 97 SER A N 1
ATOM 793 C CA . SER A 1 97 ? 9.719 -10.722 -2.927 1.00 90.06 97 SER A CA 1
ATOM 794 C C . SER A 1 97 ? 8.266 -10.770 -3.401 1.00 90.06 97 SER A C 1
ATOM 796 O O . SER A 1 97 ? 7.870 -10.050 -4.319 1.00 90.06 97 SER A O 1
ATOM 798 N N . ASN A 1 98 ? 7.464 -11.619 -2.757 1.00 88.94 98 ASN A N 1
ATOM 799 C CA . ASN A 1 98 ? 6.057 -11.810 -3.080 1.00 88.94 98 ASN A CA 1
ATOM 800 C C . ASN A 1 98 ? 5.278 -10.492 -3.013 1.00 88.94 98 ASN A C 1
ATOM 802 O O . ASN A 1 98 ? 5.283 -9.797 -1.993 1.00 88.94 98 ASN A O 1
ATOM 806 N N . VAL A 1 99 ? 4.544 -10.206 -4.089 1.00 91.56 99 VAL A N 1
ATOM 807 C CA . VAL A 1 99 ? 3.581 -9.108 -4.165 1.00 91.56 99 VAL A CA 1
ATOM 808 C C . VAL A 1 99 ? 2.184 -9.693 -4.246 1.00 91.56 99 VAL A C 1
ATOM 810 O O . VAL A 1 99 ? 1.823 -10.354 -5.216 1.00 91.56 99 VAL A O 1
ATOM 813 N N . VAL A 1 100 ? 1.385 -9.434 -3.219 1.00 92.88 100 VAL A N 1
ATOM 814 C CA . VAL A 1 100 ? -0.012 -9.842 -3.135 1.00 92.88 100 VAL A CA 1
ATOM 815 C C . VAL A 1 100 ? -0.860 -8.592 -2.974 1.00 92.88 100 VAL A C 1
ATOM 817 O O . VAL A 1 100 ? -0.949 -8.019 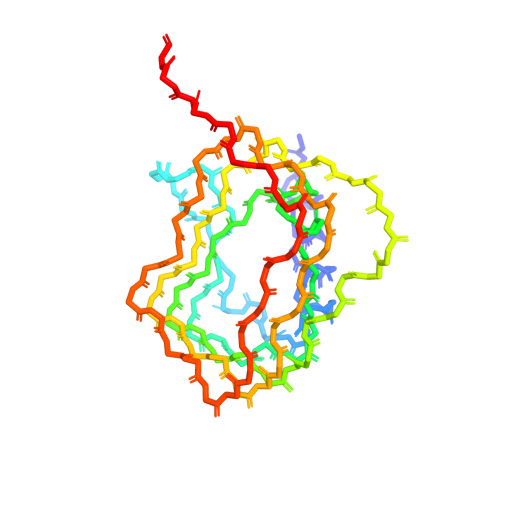-1.891 1.00 92.88 100 VAL A O 1
ATOM 820 N N . ILE A 1 101 ? -1.500 -8.187 -4.068 1.00 93.62 101 ILE A N 1
ATOM 821 C CA . ILE A 1 101 ? -2.528 -7.145 -4.092 1.00 93.62 101 ILE A CA 1
ATOM 822 C C . ILE A 1 101 ? -3.824 -7.841 -4.504 1.00 93.62 101 ILE A C 1
ATOM 824 O O . ILE A 1 101 ? -4.080 -8.051 -5.687 1.00 93.62 101 ILE A O 1
ATOM 828 N N . ALA A 1 102 ? -4.596 -8.297 -3.519 1.00 95.56 102 ALA A N 1
ATOM 829 C CA . ALA A 1 102 ? -5.706 -9.223 -3.736 1.00 95.56 102 ALA A CA 1
ATOM 830 C C . ALA A 1 102 ? -7.028 -8.660 -3.214 1.00 95.56 102 ALA A C 1
ATOM 832 O O . ALA A 1 102 ? -7.072 -7.982 -2.185 1.00 95.56 102 ALA A O 1
ATOM 833 N N . TYR A 1 103 ? -8.116 -8.955 -3.931 1.00 97.19 103 TYR A N 1
ATOM 834 C CA . TYR A 1 103 ? -9.476 -8.506 -3.598 1.00 97.19 103 TYR A CA 1
ATOM 835 C C . TYR A 1 103 ? -9.585 -6.990 -3.381 1.00 97.19 103 TYR A C 1
ATOM 837 O O . TYR A 1 103 ? -10.411 -6.521 -2.602 1.00 97.19 103 TYR A O 1
ATOM 845 N N . CYS A 1 104 ? -8.718 -6.225 -4.044 1.00 97.06 104 CYS A N 1
ATOM 846 C CA . CYS A 1 104 ? -8.708 -4.777 -3.948 1.00 97.06 104 CYS A CA 1
ATOM 847 C C . CYS A 1 104 ? -9.631 -4.159 -5.000 1.00 97.06 104 CYS A C 1
ATOM 849 O O . CYS A 1 104 ? -9.796 -4.697 -6.096 1.00 97.06 104 CYS A O 1
ATOM 851 N N . ARG A 1 105 ? -10.204 -3.002 -4.671 1.00 97.69 105 ARG A N 1
ATOM 852 C CA . ARG A 1 105 ? -11.008 -2.191 -5.586 1.00 97.69 105 ARG A CA 1
ATOM 853 C C . ARG A 1 105 ? -10.249 -0.922 -5.956 1.00 97.69 105 ARG A C 1
ATOM 855 O O . ARG A 1 105 ? -9.782 -0.217 -5.068 1.00 97.69 105 ARG A O 1
ATOM 862 N N . PHE A 1 106 ? -10.188 -0.612 -7.246 1.00 97.00 106 PHE A N 1
ATOM 863 C CA . PHE A 1 106 ? -9.596 0.618 -7.773 1.00 97.00 106 PHE A CA 1
ATOM 864 C C . PHE A 1 106 ? -10.706 1.451 -8.407 1.00 97.00 106 PHE A C 1
ATOM 866 O O . PHE A 1 106 ? -11.327 1.016 -9.374 1.00 97.00 106 PHE A O 1
ATOM 873 N N . ASN A 1 107 ? -11.006 2.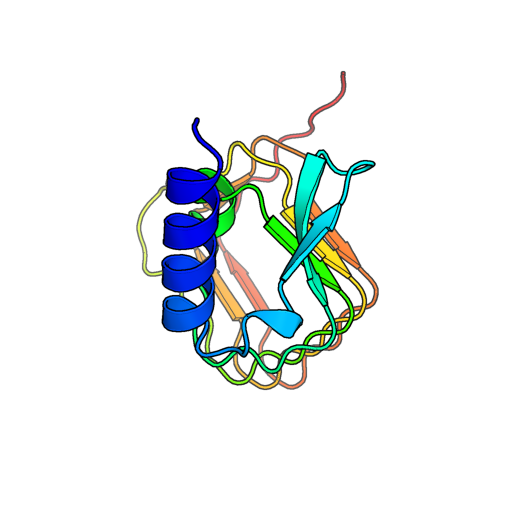610 -7.822 1.00 97.12 107 ASN A N 1
ATOM 874 C CA . ASN A 1 107 ? -12.082 3.485 -8.299 1.00 97.12 107 ASN A CA 1
ATOM 875 C C . ASN A 1 107 ? -11.602 4.528 -9.319 1.00 97.12 107 ASN A C 1
ATOM 877 O O . ASN A 1 107 ? -12.429 5.172 -9.961 1.00 97.12 107 ASN A O 1
ATOM 881 N N . LYS A 1 108 ? -10.283 4.676 -9.480 1.00 95.69 108 LYS A N 1
ATOM 882 C CA . LYS A 1 108 ? -9.633 5.494 -10.513 1.00 95.69 108 LYS A CA 1
ATOM 883 C C . LYS A 1 108 ? -8.539 4.693 -11.223 1.00 95.69 108 LYS A C 1
ATOM 885 O O . LYS A 1 108 ? -8.507 3.465 -11.136 1.00 95.69 108 LYS A O 1
ATOM 890 N N . ASN A 1 109 ? -7.667 5.388 -11.953 1.00 92.94 109 ASN A N 1
ATOM 891 C CA . ASN A 1 109 ? -6.632 4.773 -12.768 1.00 92.94 109 ASN A CA 1
ATOM 892 C C . ASN A 1 109 ? -5.651 3.979 -11.906 1.00 92.94 109 ASN A C 1
ATOM 894 O O . ASN A 1 109 ? -5.178 4.447 -10.870 1.00 92.94 109 ASN A O 1
ATOM 898 N N . PHE A 1 110 ? -5.322 2.788 -12.385 1.00 90.88 110 PHE A N 1
ATOM 899 C CA . PHE A 1 110 ? -4.318 1.915 -11.806 1.00 90.88 110 PHE A CA 1
ATOM 900 C C . PHE A 1 110 ? -3.313 1.568 -12.897 1.00 90.88 110 PHE A C 1
ATOM 902 O O . PHE A 1 110 ? -3.692 1.022 -13.935 1.00 90.88 110 PHE A O 1
ATOM 909 N N . TYR A 1 111 ? -2.051 1.926 -12.682 1.00 89.06 111 TYR A N 1
ATOM 910 C CA . TYR A 1 111 ? -1.022 1.862 -13.706 1.00 89.06 111 TYR A CA 1
ATOM 911 C C . TYR A 1 111 ? 0.342 1.486 -13.118 1.00 89.06 111 TYR A C 1
ATOM 913 O O . TYR A 1 111 ? 0.837 2.118 -12.185 1.00 89.06 111 TYR A O 1
ATOM 921 N N . PHE A 1 112 ? 0.945 0.440 -13.686 1.00 87.06 112 PHE A N 1
ATOM 922 C CA . PHE A 1 112 ? 2.279 -0.051 -13.348 1.00 87.06 112 PHE A CA 1
ATOM 923 C C . PHE A 1 112 ? 3.127 -0.002 -14.613 1.00 87.06 112 PHE A C 1
ATOM 925 O O . PHE A 1 112 ? 2.878 -0.764 -15.543 1.00 87.06 112 PHE A O 1
ATOM 932 N N . GLU A 1 113 ? 4.156 0.841 -14.632 1.00 86.06 113 GLU A N 1
ATOM 933 C CA . GLU A 1 113 ? 5.079 0.965 -15.763 1.00 86.06 113 GLU A CA 1
ATOM 934 C C . GLU A 1 113 ? 6.507 0.605 -15.371 1.00 86.06 113 GLU A C 1
ATOM 936 O O . GLU A 1 113 ? 7.018 1.034 -14.336 1.00 86.06 113 GLU A O 1
ATOM 941 N N . ALA A 1 114 ? 7.150 -0.201 -16.220 1.00 85.25 114 ALA A N 1
ATOM 942 C CA . ALA A 1 114 ? 8.534 -0.646 -16.047 1.00 85.25 114 ALA A CA 1
ATOM 943 C C . ALA A 1 114 ? 8.822 -1.298 -14.675 1.00 85.25 114 ALA A C 1
ATOM 945 O O . ALA A 1 114 ? 9.965 -1.352 -14.220 1.00 85.25 114 ALA A O 1
ATOM 946 N N . ASN A 1 115 ? 7.786 -1.819 -14.012 1.00 86.31 115 ASN A N 1
ATOM 947 C CA . ASN A 1 115 ? 7.932 -2.539 -12.755 1.00 86.31 115 ASN A CA 1
ATOM 948 C C . ASN A 1 115 ? 8.426 -3.963 -13.013 1.00 86.31 115 ASN A C 1
ATOM 950 O O . ASN A 1 115 ? 7.962 -4.640 -13.929 1.00 86.31 115 ASN A O 1
ATOM 954 N N . THR A 1 116 ? 9.352 -4.427 -12.178 1.00 89.69 116 THR A N 1
ATOM 955 C CA . THR A 1 116 ? 9.881 -5.793 -12.236 1.00 89.69 116 THR A CA 1
ATOM 956 C C . THR A 1 116 ? 9.353 -6.592 -11.054 1.00 89.69 116 THR A C 1
ATOM 958 O O . THR A 1 116 ? 9.579 -6.214 -9.909 1.00 89.69 116 THR A O 1
ATOM 961 N N . PHE A 1 117 ? 8.696 -7.717 -11.325 1.00 88.25 117 PHE A N 1
ATOM 962 C CA . PHE A 1 117 ? 8.238 -8.659 -10.304 1.00 88.25 117 PHE A CA 1
ATOM 963 C C . PHE A 1 117 ? 9.137 -9.889 -10.352 1.00 88.25 117 PHE A C 1
ATOM 965 O O . PHE A 1 117 ? 9.024 -10.719 -11.256 1.00 88.25 117 PHE A O 1
ATOM 972 N N . CYS A 1 118 ? 10.089 -9.978 -9.426 1.00 83.81 118 CYS A N 1
ATOM 973 C CA . CYS A 1 118 ? 10.966 -11.135 -9.346 1.00 83.81 118 CYS A CA 1
ATOM 974 C C . CYS A 1 118 ? 10.193 -12.309 -8.746 1.00 83.81 118 CYS A C 1
ATOM 976 O O . CYS A 1 118 ? 9.552 -12.180 -7.705 1.00 83.81 118 CYS A O 1
ATOM 978 N N . ASN A 1 119 ? 10.273 -13.468 -9.396 1.00 64.69 119 ASN A N 1
ATOM 979 C CA . ASN A 1 119 ? 9.731 -14.689 -8.827 1.00 64.69 11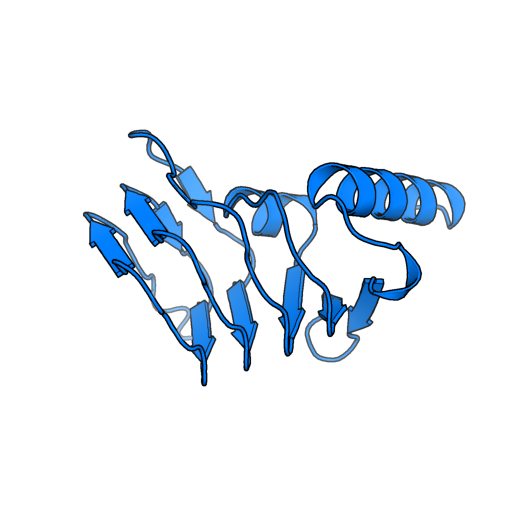9 ASN A CA 1
ATOM 980 C C . ASN A 1 119 ? 10.631 -15.107 -7.658 1.00 64.69 119 ASN A C 1
ATOM 982 O O . ASN A 1 119 ? 11.755 -15.555 -7.883 1.00 64.69 119 ASN A O 1
ATOM 986 N N . SER A 1 120 ? 10.160 -14.978 -6.419 1.00 57.28 120 SER A N 1
ATOM 987 C CA . SER A 1 120 ? 10.784 -15.664 -5.286 1.00 57.28 120 SER A CA 1
ATOM 988 C C . SER A 1 120 ? 10.338 -17.128 -5.291 1.00 57.28 120 SER A C 1
ATOM 990 O O . SER A 1 120 ? 9.641 -17.587 -4.390 1.00 57.28 120 SER A O 1
ATOM 992 N N . SER A 1 121 ? 10.671 -17.856 -6.358 1.00 48.16 121 SER A N 1
ATOM 993 C CA . SER A 1 121 ? 10.655 -19.316 -6.336 1.00 48.16 121 SER A CA 1
ATOM 994 C C . SER A 1 121 ? 11.849 -19.767 -5.496 1.00 48.16 121 SER A C 1
ATOM 996 O O . SER A 1 121 ? 12.973 -19.683 -5.977 1.00 48.16 121 SER A O 1
ATOM 998 N N . ASN A 1 122 ? 11.529 -20.136 -4.248 1.00 43.06 122 ASN A N 1
ATOM 999 C CA . ASN A 1 122 ? 12.286 -20.881 -3.228 1.00 43.06 122 ASN A CA 1
ATOM 1000 C C . ASN A 1 122 ? 13.799 -21.036 -3.416 1.00 43.06 122 ASN A C 1
ATOM 1002 O O . ASN A 1 122 ? 14.203 -21.830 -4.294 1.00 43.06 122 ASN A O 1
#

Foldseek 3Di:
DDPVVVVVVLVVVCVQQVWDSVQWDQDPVLRFTEGECTEGAHDEPCVCQVGVYAYYLYEYPYEAADDPDADERAHEYHYYLYEYCYEYEEERYEYQDHYDNYNYHYNDHYYYYNYHDHPPPD

Organism: Campylobacter jejuni (NCBI:txid197)

Sequence (122 aa):
MTNTQINDKILELANYLKIDNKCVAHNARLQSIQINGAVIKNFSFKLFNEYKLSFFNCKFLCEINEAPGFFEIENPVYIYGCTFEENVISYNIKFKSNVVIAYCRFNKNFYFEANTFCNSSN

Solvent-accessible surface area (backbone atoms only — not comparable to full-atom values): 6532 Å² total; per-residue (Å²): 132,55,76,66,63,53,52,52,52,49,50,52,49,21,58,63,25,57,43,66,62,86,32,54,45,80,35,80,91,76,70,21,42,29,38,42,68,38,60,32,60,38,73,63,80,67,49,26,60,78,59,31,38,30,40,32,50,25,38,33,70,32,64,33,71,50,65,92,53,81,48,75,34,67,41,48,44,42,38,34,50,26,37,32,64,30,40,37,39,42,35,35,39,34,33,57,25,57,75,44,81,40,77,58,46,69,74,41,59,75,47,78,42,80,56,41,79,42,82,68,75,126

Secondary structure (DSSP, 8-state):
--HHHHHHHHHHHHHHHT--GGGEEEETTTTEEEEES-EES---TTHHHHH-EEEES-EE-S-EEE-S--EEE-S-EEEES-EE-S-EEEESEEE-S-EEEES-EESS-EEEES-EE-----

Radius of gyration: 14.1 Å; Cα contacts (8 Å, |Δi|>4): 279; chains: 1; bounding box: 27×31×40 Å

pLDDT: mean 89.56, std 11.19, range [43.06, 98.56]